Protein AF-A0A973RZH8-F1 (afdb_monomer_lite)

Structure (mmCIF, N/CA/C/O backbone):
data_AF-A0A973RZH8-F1
#
_entry.id   AF-A0A973RZH8-F1
#
loop_
_atom_site.group_PDB
_atom_site.id
_atom_site.type_symbol
_atom_site.label_atom_id
_atom_site.label_alt_id
_atom_site.label_comp_id
_atom_site.label_asym_id
_atom_site.label_entity_id
_atom_site.label_seq_id
_atom_site.pdbx_PDB_ins_code
_atom_site.Cartn_x
_atom_site.Cartn_y
_atom_site.Cartn_z
_atom_site.occupancy
_atom_site.B_iso_or_equiv
_atom_site.auth_seq_id
_atom_site.auth_comp_id
_atom_site.auth_asym_id
_atom_site.auth_atom_id
_atom_site.pdbx_PDB_model_num
ATOM 1 N N . GLN A 1 1 ? -4.050 1.132 24.962 1.00 55.91 1 GLN A N 1
ATOM 2 C CA . GLN A 1 1 ? -4.457 1.127 23.542 1.00 55.91 1 GLN A CA 1
ATOM 3 C C . GLN A 1 1 ? -3.699 2.251 22.856 1.00 55.91 1 GLN A C 1
ATOM 5 O O . GLN A 1 1 ? -3.764 3.369 23.351 1.00 55.91 1 GLN A O 1
ATOM 10 N N . VAL A 1 2 ? -2.913 1.963 21.813 1.00 62.59 2 VAL A N 1
ATOM 11 C CA . VAL A 1 2 ? -2.234 3.021 21.047 1.00 62.59 2 VAL A CA 1
ATOM 12 C C . VAL A 1 2 ? -3.322 3.757 20.271 1.00 62.59 2 VAL A C 1
ATOM 14 O O . VAL A 1 2 ? -3.917 3.197 19.354 1.00 62.59 2 VAL A O 1
ATOM 17 N N . ALA A 1 3 ? -3.664 4.969 20.701 1.00 80.06 3 ALA A N 1
ATOM 18 C CA . ALA A 1 3 ? -4.605 5.806 19.973 1.00 80.06 3 ALA A CA 1
ATOM 19 C C . ALA A 1 3 ? -3.863 6.406 18.772 1.00 80.06 3 ALA A C 1
ATOM 21 O O . ALA A 1 3 ? -3.046 7.308 18.934 1.00 80.06 3 ALA A O 1
ATOM 22 N N . VAL A 1 4 ? -4.101 5.854 17.581 1.00 88.38 4 VAL A N 1
ATOM 23 C CA . VAL A 1 4 ? -3.552 6.367 16.321 1.00 88.38 4 VAL A CA 1
ATOM 24 C C . VAL A 1 4 ? -4.614 7.224 15.643 1.00 88.38 4 VAL A C 1
ATOM 26 O O . VAL A 1 4 ? -5.750 6.781 15.483 1.00 88.38 4 VAL A O 1
ATOM 29 N N . ASP A 1 5 ? -4.241 8.436 15.234 1.00 95.31 5 ASP A N 1
ATOM 30 C CA . ASP A 1 5 ? -5.085 9.290 14.397 1.00 95.31 5 ASP A CA 1
ATOM 31 C C . ASP A 1 5 ? -5.345 8.595 13.040 1.00 95.31 5 ASP A C 1
ATOM 33 O O . ASP A 1 5 ? -4.385 8.305 12.314 1.00 95.31 5 ASP A O 1
ATOM 37 N N . PRO A 1 6 ? -6.612 8.329 12.663 1.00 95.19 6 PRO A N 1
ATOM 38 C CA . PRO A 1 6 ? -6.953 7.701 11.388 1.00 95.19 6 PRO A CA 1
ATOM 39 C C . PRO A 1 6 ? -6.391 8.430 10.162 1.00 95.19 6 PRO A C 1
ATOM 41 O O . PRO A 1 6 ? -6.041 7.779 9.176 1.00 95.19 6 PRO A O 1
ATOM 44 N N . VAL A 1 7 ? -6.269 9.760 10.213 1.00 97.75 7 VAL A N 1
ATOM 45 C CA . VAL A 1 7 ? -5.705 10.553 9.113 1.00 97.75 7 VAL A CA 1
ATOM 46 C C . VAL A 1 7 ? -4.212 10.262 8.972 1.00 97.75 7 VAL A C 1
ATOM 48 O O . VAL A 1 7 ? -3.744 9.969 7.872 1.00 97.75 7 VAL A O 1
ATOM 51 N N . GLN A 1 8 ? -3.470 10.254 10.081 1.00 96.88 8 GLN A N 1
ATOM 52 C CA . GLN A 1 8 ? -2.043 9.907 10.083 1.00 96.88 8 GLN A CA 1
ATOM 53 C C . GLN A 1 8 ? -1.807 8.458 9.646 1.00 96.88 8 GLN A C 1
ATOM 55 O O . GLN A 1 8 ? -0.869 8.181 8.892 1.00 96.88 8 GLN A O 1
ATOM 60 N N . LEU A 1 9 ? -2.679 7.532 10.059 1.00 96.12 9 LEU A N 1
ATOM 61 C CA . LEU A 1 9 ? -2.629 6.139 9.617 1.00 96.12 9 LEU A CA 1
ATOM 62 C C . LEU A 1 9 ? -2.812 6.032 8.099 1.00 96.12 9 LEU A C 1
ATOM 64 O O . LEU A 1 9 ? -2.019 5.369 7.430 1.00 96.12 9 LEU A O 1
ATOM 68 N N . TYR A 1 10 ? -3.818 6.711 7.545 1.00 97.06 10 TYR A N 1
ATOM 69 C CA . TYR A 1 10 ? -4.065 6.717 6.106 1.00 97.06 10 TYR A CA 1
ATOM 70 C C . TYR A 1 10 ? -2.884 7.304 5.325 1.00 97.06 10 TYR A C 1
ATOM 72 O O . TYR A 1 10 ? -2.417 6.685 4.367 1.00 97.06 10 TYR A O 1
ATOM 80 N N . ILE A 1 11 ? -2.360 8.457 5.758 1.00 98.12 11 ILE A N 1
ATOM 81 C CA . ILE A 1 11 ? -1.193 9.099 5.132 1.00 98.12 11 ILE A CA 1
ATOM 82 C C . ILE A 1 11 ? 0.010 8.153 5.151 1.00 98.12 11 ILE A C 1
ATOM 84 O O . ILE A 1 11 ? 0.711 8.029 4.148 1.00 98.12 11 ILE A O 1
ATOM 88 N N . SER A 1 12 ? 0.218 7.433 6.253 1.00 97.56 12 SER A N 1
ATOM 89 C CA . SER A 1 12 ? 1.306 6.459 6.376 1.00 97.56 12 SER A CA 1
ATOM 90 C C . SER A 1 12 ? 1.144 5.291 5.398 1.00 97.56 12 SER A C 1
ATOM 92 O O . SER A 1 12 ? 2.097 4.935 4.706 1.00 97.56 12 SER A O 1
ATOM 94 N N . ILE A 1 13 ? -0.063 4.724 5.276 1.00 97.81 13 ILE A N 1
ATOM 95 C CA . ILE A 1 13 ? -0.362 3.655 4.306 1.00 97.81 13 ILE A CA 1
ATOM 96 C C . ILE A 1 13 ? -0.125 4.148 2.873 1.00 97.81 13 ILE A C 1
ATOM 98 O O . ILE A 1 13 ? 0.563 3.486 2.094 1.00 97.81 13 ILE A O 1
ATOM 102 N N . ALA A 1 14 ? -0.649 5.328 2.531 1.00 98.31 14 ALA A N 1
ATOM 103 C CA . ALA A 1 14 ? -0.454 5.936 1.220 1.00 98.31 14 ALA A CA 1
ATOM 104 C C . ALA A 1 14 ? 1.034 6.186 0.933 1.00 98.31 14 ALA A C 1
ATOM 106 O O . ALA A 1 14 ? 1.503 5.872 -0.160 1.00 98.31 14 ALA A O 1
ATOM 107 N N . GLY A 1 15 ? 1.791 6.671 1.921 1.00 98.56 15 GLY A N 1
ATOM 108 C CA . GLY A 1 15 ? 3.233 6.886 1.824 1.00 98.56 15 GLY A CA 1
ATOM 109 C C . GLY A 1 15 ? 4.010 5.598 1.548 1.00 98.56 15 GLY A C 1
ATOM 110 O O . GLY A 1 15 ? 4.849 5.574 0.649 1.00 98.56 15 GLY A O 1
ATOM 111 N N . LEU A 1 16 ? 3.692 4.504 2.249 1.00 97.94 16 LEU A N 1
ATOM 112 C CA . LEU A 1 16 ? 4.320 3.194 2.030 1.00 97.94 16 LEU A CA 1
ATOM 113 C C . LEU A 1 16 ? 4.101 2.669 0.603 1.00 97.94 16 LEU A C 1
ATOM 115 O O . LEU A 1 16 ? 5.038 2.137 -0.005 1.00 97.94 16 LEU A O 1
ATOM 119 N N . CYS A 1 17 ? 2.884 2.825 0.078 1.00 97.12 17 CYS A N 1
ATOM 120 C CA .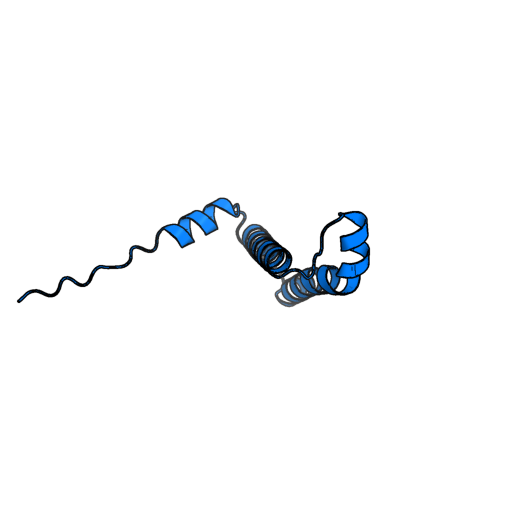 CYS A 1 17 ? 2.519 2.412 -1.275 1.00 97.12 17 CYS A CA 1
ATOM 121 C C . CYS A 1 17 ? 3.162 3.313 -2.337 1.00 97.12 17 CYS A C 1
ATOM 123 O O . CYS A 1 17 ? 3.810 2.817 -3.261 1.00 97.12 17 CYS A O 1
ATOM 125 N N . PHE A 1 18 ? 3.011 4.633 -2.195 1.00 98.19 18 PHE A N 1
ATOM 126 C CA . PHE A 1 18 ? 3.523 5.614 -3.149 1.00 98.19 18 PHE A CA 1
ATOM 127 C C . PHE A 1 18 ? 5.042 5.542 -3.254 1.00 98.19 18 PHE A C 1
ATOM 129 O O . PHE A 1 18 ? 5.572 5.489 -4.359 1.00 98.19 18 PHE A O 1
ATOM 136 N N . PHE A 1 19 ? 5.752 5.464 -2.126 1.00 98.00 19 PHE A N 1
ATOM 137 C CA . PHE A 1 19 ? 7.208 5.357 -2.134 1.00 98.00 19 PHE A CA 1
ATOM 138 C C . PHE A 1 19 ? 7.684 4.142 -2.938 1.00 98.00 19 PHE A C 1
ATOM 140 O O . PHE A 1 19 ? 8.577 4.282 -3.771 1.00 98.00 19 PHE A O 1
ATOM 147 N N . TYR A 1 20 ? 7.065 2.973 -2.737 1.00 97.69 20 TYR A N 1
ATOM 148 C CA . TYR A 1 20 ? 7.450 1.747 -3.437 1.00 97.69 20 TYR A CA 1
ATOM 149 C C . TYR A 1 20 ? 7.204 1.837 -4.947 1.00 97.69 20 TYR A C 1
ATOM 151 O O . TYR A 1 20 ? 8.081 1.491 -5.734 1.00 97.69 20 TYR A O 1
ATOM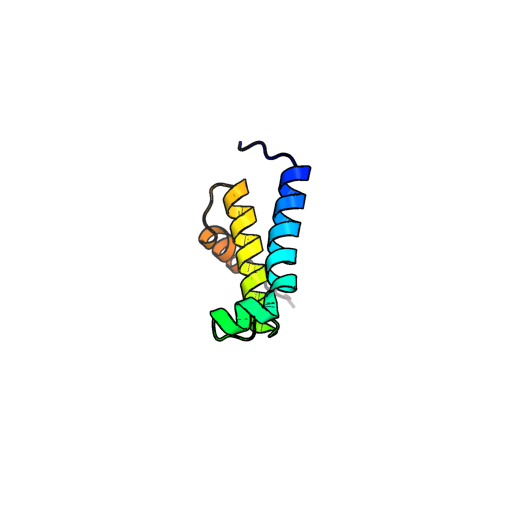 159 N N . LEU A 1 21 ? 6.028 2.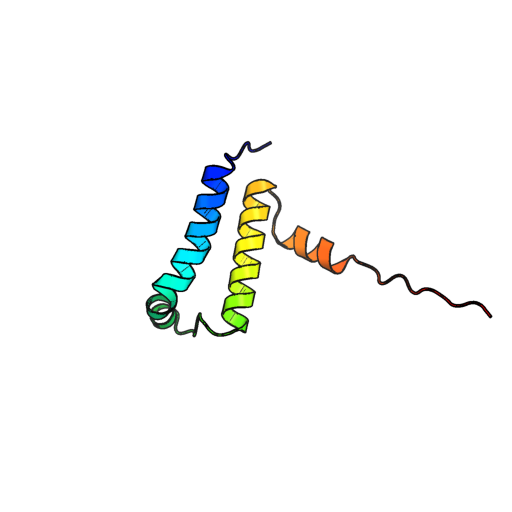320 -5.356 1.00 97.44 21 LEU A N 1
ATOM 160 C CA . LEU A 1 21 ? 5.654 2.383 -6.770 1.00 97.44 21 LEU A CA 1
ATOM 161 C C . LEU A 1 21 ? 6.409 3.488 -7.514 1.00 97.44 21 LEU A C 1
ATOM 163 O O . LEU A 1 21 ? 7.023 3.217 -8.548 1.00 97.44 21 LEU A O 1
ATOM 167 N N . SER A 1 22 ? 6.426 4.705 -6.968 1.00 98.31 22 SER A N 1
ATOM 168 C CA . SER A 1 22 ? 7.045 5.877 -7.601 1.00 98.31 22 SER A CA 1
ATOM 169 C C . SER A 1 22 ? 8.564 5.766 -7.700 1.00 98.31 22 SER A C 1
ATOM 171 O O . SER A 1 22 ? 9.157 6.356 -8.596 1.00 98.31 22 SER A O 1
ATOM 173 N N . ASN A 1 23 ? 9.197 4.986 -6.817 1.00 98.31 23 ASN A N 1
ATOM 174 C CA . ASN A 1 23 ? 10.641 4.741 -6.848 1.00 98.31 23 ASN A CA 1
ATOM 175 C C . ASN A 1 23 ? 10.994 3.331 -7.334 1.00 98.31 23 ASN A C 1
ATOM 177 O O . ASN A 1 23 ? 12.143 2.917 -7.200 1.00 98.31 23 ASN A O 1
ATOM 181 N N . SER A 1 24 ? 10.037 2.584 -7.893 1.00 97.81 24 SER A N 1
ATOM 182 C CA . SER A 1 24 ? 10.240 1.185 -8.285 1.00 97.81 24 SER A CA 1
ATOM 183 C C . SER A 1 24 ? 11.423 1.008 -9.234 1.00 97.81 24 SER A C 1
ATOM 185 O O . SER A 1 24 ? 12.230 0.117 -8.998 1.00 97.81 24 SER A O 1
ATOM 187 N N . ALA A 1 25 ? 11.600 1.877 -10.235 1.00 97.56 25 ALA A N 1
ATOM 188 C CA . ALA A 1 25 ? 12.744 1.825 -11.149 1.00 97.56 25 ALA A CA 1
ATOM 189 C C . ALA A 1 25 ? 14.085 1.990 -10.409 1.00 97.56 25 ALA A C 1
ATOM 191 O O . ALA A 1 25 ? 14.964 1.136 -10.512 1.00 97.56 25 ALA A O 1
ATOM 192 N N . THR A 1 26 ? 14.219 3.045 -9.602 1.00 98.38 26 THR A N 1
ATOM 193 C CA . THR A 1 26 ? 15.433 3.331 -8.823 1.00 98.38 26 THR A CA 1
ATOM 194 C C . THR A 1 26 ? 15.750 2.210 -7.834 1.00 98.38 26 THR A C 1
ATOM 196 O O . THR A 1 26 ? 16.873 1.713 -7.787 1.00 98.38 26 THR A O 1
ATOM 199 N N . LEU A 1 27 ? 14.757 1.769 -7.059 1.00 98.25 27 LEU A N 1
ATOM 200 C CA . LEU A 1 27 ? 14.921 0.704 -6.071 1.00 98.25 27 LEU A CA 1
ATOM 201 C C . LEU A 1 27 ? 15.194 -0.652 -6.740 1.00 98.25 27 LEU A C 1
ATOM 203 O O . LEU A 1 27 ? 15.960 -1.442 -6.196 1.00 98.25 27 LEU A O 1
ATOM 207 N N . SER A 1 28 ? 14.629 -0.908 -7.926 1.00 97.88 28 SER A N 1
ATOM 208 C CA . SER A 1 28 ? 14.906 -2.135 -8.685 1.00 97.88 28 SER A CA 1
ATOM 209 C C . SER A 1 28 ? 16.371 -2.218 -9.102 1.00 97.88 28 SER A C 1
ATOM 211 O O . SER A 1 28 ? 16.970 -3.288 -9.020 1.00 97.88 28 SER A O 1
ATOM 213 N N . VAL A 1 29 ? 16.970 -1.083 -9.480 1.00 98.44 29 VAL A N 1
ATOM 214 C CA . VAL A 1 29 ? 18.409 -0.990 -9.765 1.00 98.44 29 VAL A CA 1
ATOM 215 C C . VAL A 1 29 ? 19.233 -1.185 -8.491 1.00 98.44 29 VAL A C 1
ATOM 217 O O . VAL A 1 29 ? 20.149 -2.001 -8.487 1.00 98.44 29 VAL A O 1
ATOM 220 N N . ILE A 1 30 ? 18.892 -0.489 -7.400 1.00 98.19 30 ILE A N 1
ATOM 221 C CA . ILE A 1 30 ? 19.633 -0.564 -6.125 1.00 98.19 30 ILE A CA 1
ATOM 222 C C . ILE A 1 30 ? 19.645 -1.989 -5.555 1.00 98.19 30 ILE A C 1
ATOM 224 O O . ILE A 1 30 ? 20.668 -2.436 -5.043 1.00 98.19 30 ILE A O 1
ATOM 228 N N . PHE A 1 31 ? 18.521 -2.703 -5.638 1.00 96.94 31 PHE A N 1
ATOM 229 C CA . PHE A 1 31 ? 18.366 -4.033 -5.042 1.00 96.94 31 PHE A CA 1
ATOM 230 C C . PHE A 1 31 ? 18.511 -5.191 -6.036 1.00 96.94 31 PHE A C 1
ATOM 232 O O . PHE A 1 31 ? 18.373 -6.345 -5.634 1.00 96.94 31 PHE A O 1
ATOM 239 N N . GLY A 1 32 ? 18.773 -4.911 -7.317 1.00 97.06 32 GLY A N 1
ATOM 240 C CA . GLY A 1 32 ? 18.941 -5.939 -8.348 1.00 97.06 32 GLY A CA 1
ATOM 241 C C . GLY A 1 32 ? 17.716 -6.843 -8.527 1.00 97.06 32 GLY A C 1
ATOM 242 O O . GLY A 1 32 ? 17.861 -8.036 -8.788 1.00 97.06 32 GLY A O 1
ATOM 243 N N . ARG A 1 33 ? 16.505 -6.303 -8.348 1.00 95.88 33 ARG A N 1
ATOM 244 C CA . ARG A 1 33 ? 15.242 -7.054 -8.403 1.00 95.88 33 ARG A CA 1
ATOM 245 C C . ARG A 1 33 ? 14.187 -6.246 -9.138 1.00 95.88 33 ARG A C 1
ATOM 247 O O . ARG A 1 33 ? 14.014 -5.080 -8.825 1.00 95.88 33 ARG A O 1
ATOM 254 N N . ASP A 1 34 ? 13.419 -6.875 -10.022 1.00 97.00 34 ASP A N 1
ATOM 255 C CA . ASP A 1 34 ? 12.210 -6.246 -10.560 1.00 97.00 34 ASP A CA 1
ATOM 256 C C . ASP A 1 34 ? 11.145 -6.128 -9.458 1.00 97.00 34 ASP A C 1
ATOM 258 O O . ASP A 1 34 ? 10.576 -7.123 -9.002 1.00 97.00 34 ASP A O 1
ATOM 262 N N . LEU A 1 35 ? 10.904 -4.901 -8.997 1.00 97.12 35 LEU A N 1
ATOM 263 C CA . LEU A 1 35 ? 9.916 -4.604 -7.960 1.00 97.12 35 LEU A CA 1
ATOM 264 C C . LEU A 1 35 ? 8.486 -4.472 -8.503 1.00 97.12 35 LEU A C 1
ATOM 266 O O . LEU A 1 35 ? 7.539 -4.395 -7.719 1.00 97.12 35 LEU A O 1
ATOM 270 N N . LEU A 1 36 ? 8.302 -4.453 -9.824 1.00 96.50 36 LEU A N 1
ATOM 271 C CA . LEU A 1 36 ? 6.984 -4.452 -10.458 1.00 96.50 36 LEU A CA 1
ATOM 272 C C . LEU A 1 36 ? 6.532 -5.848 -10.895 1.00 96.50 36 LEU A C 1
ATOM 274 O O . LEU A 1 36 ? 5.351 -6.010 -11.239 1.00 96.50 36 LEU A O 1
ATOM 278 N N . ASP A 1 37 ? 7.408 -6.850 -10.798 1.00 97.69 37 ASP A N 1
ATOM 279 C CA . ASP A 1 37 ? 7.041 -8.257 -10.910 1.00 97.69 37 ASP A CA 1
ATOM 280 C C . ASP A 1 37 ? 5.877 -8.604 -9.964 1.00 97.69 37 ASP A C 1
ATOM 282 O O . ASP A 1 37 ? 5.740 -8.075 -8.853 1.00 97.69 37 ASP A O 1
ATOM 286 N N . LYS A 1 38 ? 5.003 -9.514 -10.405 1.00 96.44 38 LYS A N 1
ATOM 287 C CA . LYS A 1 38 ? 3.806 -9.884 -9.645 1.00 96.44 38 LYS A CA 1
ATOM 288 C C . LYS A 1 38 ? 4.165 -10.421 -8.257 1.00 96.44 38 LYS A C 1
ATOM 290 O O . LYS A 1 38 ? 3.562 -9.991 -7.276 1.00 96.44 38 LYS A O 1
ATOM 295 N N . LYS A 1 39 ? 5.153 -11.315 -8.161 1.00 95.44 39 LYS A N 1
ATOM 296 C CA . LYS A 1 39 ? 5.562 -11.917 -6.887 1.00 95.44 39 LYS A CA 1
ATOM 297 C C . LYS A 1 39 ? 6.173 -10.867 -5.960 1.00 95.44 39 LYS A C 1
ATOM 299 O O . LYS A 1 39 ? 5.876 -10.865 -4.770 1.00 95.44 39 LYS A O 1
ATOM 304 N N . ALA A 1 40 ? 6.973 -9.944 -6.499 1.00 96.06 40 ALA A N 1
ATOM 305 C CA . ALA A 1 40 ? 7.551 -8.846 -5.720 1.00 96.06 40 ALA A CA 1
ATOM 306 C C . ALA A 1 40 ? 6.487 -7.923 -5.112 1.00 96.06 40 ALA A C 1
ATOM 308 O O . ALA A 1 40 ? 6.566 -7.587 -3.928 1.00 96.06 40 ALA A O 1
ATOM 309 N N . LYS A 1 41 ? 5.454 -7.574 -5.884 1.00 96.38 41 LYS A N 1
ATOM 310 C CA . LYS A 1 41 ? 4.327 -6.772 -5.388 1.00 96.38 41 LYS A CA 1
ATOM 311 C C . LYS A 1 41 ? 3.503 -7.510 -4.340 1.00 96.38 41 LYS A C 1
ATOM 313 O O . LYS A 1 41 ? 3.143 -6.902 -3.335 1.00 96.38 41 LYS A O 1
ATOM 318 N N . ASP A 1 42 ? 3.231 -8.797 -4.550 1.00 95.75 42 ASP A N 1
ATOM 319 C CA . ASP A 1 42 ? 2.477 -9.617 -3.596 1.00 95.75 42 ASP A CA 1
ATOM 320 C C . ASP A 1 42 ? 3.224 -9.714 -2.251 1.00 95.75 42 ASP A C 1
ATOM 322 O O . ASP A 1 42 ? 2.639 -9.479 -1.191 1.00 95.75 42 ASP A O 1
ATOM 326 N N . GLU A 1 43 ? 4.537 -9.968 -2.286 1.00 95.62 43 GLU A N 1
ATOM 327 C CA . GLU A 1 43 ? 5.402 -9.967 -1.098 1.00 95.62 43 GLU A CA 1
ATOM 328 C C . GLU A 1 43 ? 5.427 -8.598 -0.409 1.00 95.62 43 GLU A C 1
ATOM 330 O O . GLU A 1 43 ? 5.302 -8.506 0.816 1.00 95.62 43 GLU A O 1
ATOM 335 N N . ARG A 1 44 ? 5.548 -7.512 -1.183 1.00 96.12 44 ARG A N 1
ATOM 336 C CA . ARG A 1 44 ? 5.544 -6.152 -0.640 1.00 96.12 44 ARG A CA 1
ATOM 337 C C . ARG A 1 44 ? 4.215 -5.817 0.029 1.00 96.12 44 ARG A C 1
ATOM 339 O O . ARG A 1 44 ? 4.223 -5.232 1.111 1.00 96.12 44 ARG A O 1
ATOM 346 N N . LEU A 1 45 ? 3.090 -6.176 -0.585 1.00 95.50 45 LEU A N 1
ATOM 347 C CA . LEU A 1 45 ? 1.762 -5.954 -0.022 1.00 95.50 45 LEU A CA 1
ATOM 348 C C . LEU A 1 45 ? 1.590 -6.719 1.291 1.00 95.50 45 LEU A C 1
ATOM 350 O O . LEU A 1 45 ? 1.191 -6.120 2.289 1.00 95.50 45 LEU A O 1
ATOM 354 N N . ALA A 1 46 ? 1.947 -8.006 1.314 1.00 94.56 46 ALA A N 1
ATOM 355 C CA . ALA A 1 46 ? 1.903 -8.818 2.528 1.00 94.56 46 ALA A CA 1
ATOM 356 C C . ALA A 1 46 ? 2.747 -8.198 3.653 1.00 94.56 46 ALA A C 1
ATOM 358 O O . ALA A 1 46 ? 2.280 -8.071 4.787 1.00 94.56 46 ALA A O 1
ATOM 359 N N . HIS A 1 47 ? 3.952 -7.725 3.325 1.00 95.38 47 HIS A N 1
ATOM 360 C CA . HIS A 1 47 ? 4.816 -7.031 4.273 1.00 95.38 47 HIS A CA 1
ATOM 361 C C . HIS A 1 47 ? 4.188 -5.733 4.809 1.00 95.38 47 HIS A C 1
ATOM 363 O O . HIS A 1 47 ? 4.185 -5.524 6.020 1.00 95.38 47 HIS A O 1
ATOM 369 N N . MET A 1 48 ? 3.634 -4.869 3.947 1.00 96.06 48 MET A N 1
ATOM 370 C CA . MET A 1 48 ? 3.011 -3.607 4.378 1.00 96.06 48 MET A CA 1
ATOM 371 C C . MET A 1 48 ? 1.794 -3.845 5.279 1.00 96.06 48 MET A C 1
ATOM 373 O O . MET A 1 48 ? 1.653 -3.172 6.298 1.00 96.06 48 MET A O 1
ATOM 377 N N . VAL A 1 49 ? 0.948 -4.825 4.945 1.00 95.38 49 VAL A N 1
ATOM 378 C CA . VAL A 1 49 ? -0.204 -5.207 5.776 1.00 95.38 49 VAL A CA 1
ATOM 379 C C . VAL A 1 49 ? 0.261 -5.697 7.146 1.00 95.38 49 VAL A C 1
ATOM 381 O O . VAL A 1 49 ? -0.225 -5.212 8.167 1.00 95.38 49 VAL A O 1
ATOM 384 N N . GLY A 1 50 ? 1.235 -6.612 7.178 1.00 93.12 50 GLY A N 1
ATOM 385 C CA . GLY A 1 50 ? 1.791 -7.129 8.426 1.00 93.12 50 GLY A CA 1
ATOM 386 C C . GLY A 1 50 ? 2.408 -6.030 9.292 1.00 93.12 50 GLY A C 1
ATOM 387 O O . GLY A 1 50 ? 2.147 -5.980 10.491 1.00 93.12 50 GLY A O 1
ATOM 388 N N . LEU A 1 51 ? 3.167 -5.115 8.684 1.00 94.44 51 LEU A N 1
ATOM 389 C CA . LEU A 1 51 ? 3.782 -3.978 9.368 1.00 94.44 51 LEU A CA 1
ATOM 390 C C . LEU A 1 51 ? 2.735 -3.066 10.025 1.00 94.44 51 LEU A C 1
ATOM 392 O O . LEU A 1 51 ? 2.872 -2.725 11.198 1.00 94.44 51 LEU A O 1
ATOM 396 N N . VAL A 1 52 ? 1.682 -2.691 9.291 1.00 94.69 52 VAL A N 1
ATOM 397 C CA . VAL A 1 52 ? 0.624 -1.802 9.801 1.00 94.69 52 VAL A CA 1
ATOM 398 C C . VAL A 1 52 ? -0.163 -2.476 10.923 1.00 94.69 52 VAL A C 1
ATOM 400 O O . VAL A 1 52 ? -0.392 -1.866 11.966 1.00 94.69 52 VAL A O 1
ATOM 403 N N . LEU A 1 53 ? -0.541 -3.745 10.752 1.00 92.81 53 LEU A N 1
ATOM 404 C CA . LEU A 1 53 ? -1.253 -4.487 11.792 1.00 92.81 53 LEU A CA 1
ATOM 405 C C . LEU A 1 53 ? -0.397 -4.662 13.048 1.00 92.81 53 LEU A C 1
ATOM 407 O O . LEU A 1 53 ? -0.901 -4.471 14.155 1.00 92.81 53 LEU A O 1
ATOM 411 N N . ALA A 1 54 ? 0.893 -4.961 12.899 1.00 91.25 54 ALA A N 1
ATOM 412 C CA . ALA A 1 54 ? 1.813 -5.064 14.026 1.00 91.25 54 ALA A CA 1
ATOM 413 C C . ALA A 1 54 ? 1.951 -3.732 14.776 1.00 91.25 54 ALA A C 1
ATOM 415 O O . ALA A 1 54 ? 1.898 -3.714 16.004 1.00 91.25 54 ALA A O 1
ATOM 416 N N . ALA A 1 55 ? 2.047 -2.611 14.054 1.00 90.88 55 ALA A N 1
ATOM 417 C CA . ALA A 1 55 ? 2.106 -1.281 14.656 1.00 90.88 55 ALA A CA 1
ATOM 418 C C . ALA A 1 55 ? 0.835 -0.930 15.456 1.00 90.88 55 ALA A C 1
ATOM 420 O O . ALA A 1 55 ? 0.926 -0.285 16.498 1.00 90.88 55 ALA A O 1
ATOM 421 N N . LEU A 1 56 ? -0.343 -1.373 15.002 1.00 91.69 56 LEU A N 1
ATOM 422 C CA . LEU A 1 56 ? -1.622 -1.113 15.676 1.00 91.69 56 LEU A CA 1
ATOM 423 C C . LEU A 1 56 ? -1.889 -2.045 16.866 1.00 91.69 56 LEU A C 1
ATOM 425 O O . LEU A 1 56 ? -2.559 -1.653 17.820 1.00 91.69 56 LEU A O 1
ATOM 429 N N . THR A 1 57 ? -1.399 -3.283 16.803 1.00 89.56 57 THR A N 1
ATOM 430 C CA . THR A 1 57 ? -1.741 -4.341 17.771 1.00 89.56 57 THR A CA 1
ATOM 431 C C . THR A 1 57 ? -0.624 -4.658 18.760 1.00 89.56 57 THR A C 1
ATOM 433 O O . THR A 1 57 ? -0.881 -5.279 19.788 1.00 89.56 57 THR A O 1
ATOM 436 N N . GLY A 1 58 ? 0.617 -4.257 18.468 1.00 84.19 58 GLY A N 1
ATOM 437 C CA . GLY A 1 58 ? 1.802 -4.677 19.218 1.00 84.19 58 GLY A CA 1
ATOM 438 C C . GLY A 1 58 ? 2.154 -6.159 19.033 1.00 84.19 58 GLY A C 1
ATOM 439 O O . GLY A 1 58 ? 2.996 -6.680 19.761 1.00 84.19 58 GLY A O 1
ATOM 440 N N . GLN A 1 59 ? 1.514 -6.856 18.088 1.00 77.81 59 GLN A N 1
ATOM 441 C CA . GLN A 1 59 ? 1.711 -8.282 17.831 1.00 77.81 59 GLN A CA 1
ATOM 442 C C . GLN A 1 59 ? 2.539 -8.51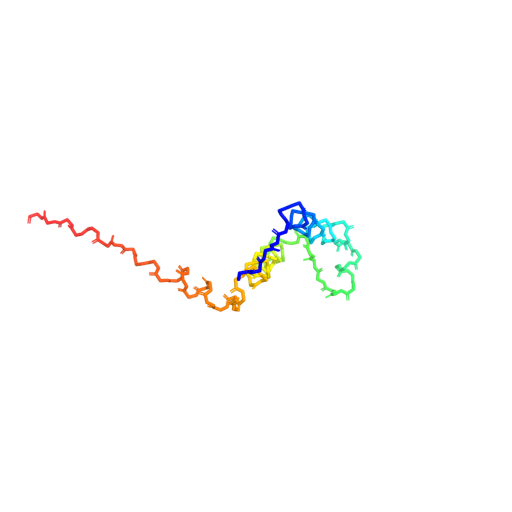5 16.563 1.00 77.81 59 GLN A C 1
ATOM 444 O O . GLN A 1 59 ? 2.389 -7.820 15.563 1.00 77.81 59 GLN A O 1
ATOM 449 N N . SER A 1 60 ? 3.416 -9.522 16.591 1.00 72.69 60 SER A N 1
ATOM 450 C CA . SER A 1 60 ? 4.229 -9.905 15.429 1.00 72.69 60 SER A CA 1
ATOM 451 C C . SER A 1 60 ? 3.379 -10.490 14.294 1.00 72.69 60 SER A C 1
ATOM 453 O O . SER A 1 60 ? 2.408 -11.204 14.539 1.00 72.69 60 SER A O 1
ATOM 455 N N . VAL A 1 61 ? 3.817 -10.276 13.047 1.00 64.00 61 VAL A N 1
ATOM 456 C CA . VAL A 1 61 ? 3.236 -10.840 11.811 1.00 64.00 61 VAL A CA 1
ATOM 457 C C . VAL A 1 61 ? 3.057 -12.364 11.882 1.00 64.00 61 VAL A C 1
ATOM 459 O O . VAL A 1 61 ? 2.099 -12.896 11.325 1.00 64.00 61 VAL A O 1
ATOM 462 N N . ALA A 1 62 ? 3.910 -13.063 12.638 1.00 64.44 62 ALA A N 1
ATOM 463 C CA . ALA A 1 62 ? 3.800 -14.506 12.849 1.00 64.44 62 ALA A CA 1
ATOM 464 C C . ALA A 1 62 ? 2.443 -14.935 13.451 1.00 64.44 62 ALA A C 1
ATOM 466 O O . ALA A 1 62 ? 1.930 -15.995 13.103 1.00 64.44 62 ALA A O 1
ATOM 467 N N . LEU A 1 63 ? 1.824 -14.105 14.301 1.00 59.03 63 LEU A N 1
ATOM 468 C CA . LEU A 1 63 ? 0.498 -14.384 14.871 1.00 59.03 63 LEU A CA 1
ATOM 469 C C . LEU A 1 63 ? -0.618 -14.322 13.817 1.00 59.03 63 LEU A C 1
ATOM 471 O O . LEU A 1 63 ? -1.574 -15.094 13.890 1.00 59.03 63 LEU A O 1
ATOM 475 N N . PHE A 1 64 ? -0.491 -13.451 12.814 1.00 58.09 64 PHE A N 1
ATOM 476 C CA . PHE A 1 64 ? -1.504 -13.294 11.768 1.00 58.09 64 PHE A CA 1
ATOM 477 C C . PHE A 1 64 ? -1.481 -14.440 10.749 1.00 58.09 64 PHE A C 1
ATOM 479 O O . PHE A 1 64 ? -2.541 -14.885 10.307 1.00 58.09 64 PHE A O 1
ATOM 486 N N . GLU A 1 65 ? -0.303 -14.975 10.426 1.00 62.66 65 GLU A N 1
ATOM 487 C CA . GLU A 1 65 ? -0.181 -16.157 9.560 1.00 62.66 65 GLU A CA 1
ATOM 488 C C . GLU A 1 65 ? -0.741 -17.426 10.233 1.00 62.66 65 GLU A C 1
ATOM 490 O O . GLU A 1 65 ? -1.434 -18.213 9.585 1.00 62.66 65 GLU A O 1
ATOM 495 N N . ILE A 1 66 ? -0.556 -17.582 11.553 1.00 56.47 66 ILE A N 1
ATOM 496 C CA . ILE A 1 66 ? -1.173 -18.671 12.336 1.00 56.47 66 ILE A CA 1
ATOM 497 C C . ILE A 1 66 ? -2.708 -18.575 12.298 1.00 56.47 66 ILE A C 1
ATOM 499 O O . ILE A 1 66 ? -3.381 -19.580 12.064 1.00 56.47 66 ILE A O 1
ATOM 503 N N . ALA A 1 67 ? -3.274 -17.374 12.458 1.00 55.97 67 ALA A N 1
ATOM 504 C CA . ALA A 1 67 ? -4.722 -17.163 12.393 1.00 55.97 67 ALA A CA 1
ATOM 505 C C . ALA A 1 67 ? -5.306 -17.465 10.999 1.00 55.97 67 ALA A C 1
ATOM 507 O O . ALA A 1 67 ? -6.407 -18.005 10.881 1.00 55.97 67 ALA A O 1
ATOM 508 N N . LYS A 1 68 ? -4.565 -17.155 9.928 1.00 54.25 68 LYS A N 1
ATOM 509 C CA . LYS A 1 68 ? -4.982 -17.423 8.543 1.00 54.25 68 LYS A CA 1
ATOM 510 C C . LYS A 1 68 ? -4.946 -18.919 8.204 1.00 54.25 68 LYS A C 1
ATOM 512 O O . LYS A 1 68 ? -5.830 -19.400 7.497 1.00 54.25 68 LYS A O 1
ATOM 517 N N . ALA A 1 69 ? -3.966 -19.655 8.736 1.00 57.84 69 ALA A N 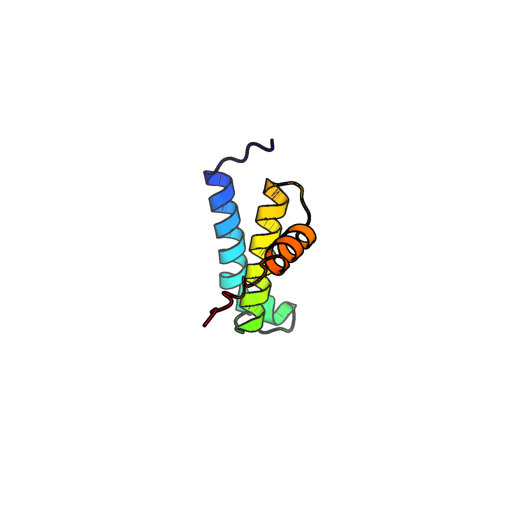1
ATOM 518 C CA . ALA A 1 69 ? -3.829 -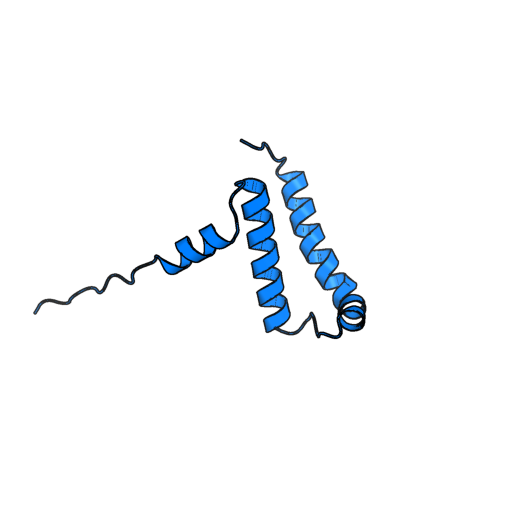21.104 8.563 1.00 57.84 69 ALA A CA 1
ATOM 519 C C . ALA A 1 69 ? -4.871 -21.919 9.355 1.00 57.84 69 ALA A C 1
ATOM 521 O O . ALA A 1 69 ? -5.190 -23.046 8.983 1.00 57.84 69 ALA A O 1
ATOM 522 N N . GLN A 1 70 ? -5.432 -21.353 10.426 1.00 51.25 70 GLN A N 1
ATOM 523 C CA . GLN A 1 70 ? -6.352 -22.049 11.327 1.00 51.25 70 GLN A CA 1
ATOM 524 C C . GLN A 1 70 ? -7.782 -22.231 10.810 1.00 51.25 70 GLN A C 1
ATOM 526 O O . GLN A 1 70 ? -8.575 -22.815 11.537 1.00 51.25 70 GLN A O 1
ATOM 531 N N . LYS A 1 71 ? -8.159 -21.789 9.600 1.00 46.69 71 LYS A N 1
ATOM 532 C CA . LYS A 1 71 ? -9.532 -21.984 9.099 1.00 46.69 71 LYS A CA 1
ATOM 533 C C . LYS A 1 71 ? -9.744 -23.453 8.685 1.00 46.69 71 LYS A C 1
ATOM 535 O O . LYS A 1 71 ? -9.317 -23.824 7.589 1.00 46.69 71 LYS A O 1
ATOM 540 N N . PRO A 1 72 ? -10.426 -24.305 9.478 1.00 45.41 72 PRO A N 1
ATOM 541 C CA . PRO A 1 72 ? -10.707 -25.665 9.059 1.00 45.41 72 PRO A CA 1
ATOM 542 C C . PRO A 1 72 ? -11.848 -25.573 8.048 1.00 45.41 72 PRO A C 1
ATOM 544 O O . PRO A 1 72 ? -12.903 -24.995 8.323 1.00 45.41 72 PRO A O 1
ATOM 547 N N . ARG A 1 73 ? -11.649 -26.120 6.850 1.00 52.53 73 ARG A N 1
ATOM 548 C CA . ARG A 1 73 ? -12.753 -26.342 5.917 1.00 52.53 73 ARG A CA 1
ATOM 549 C C . ARG A 1 73 ? -13.677 -27.366 6.573 1.00 52.53 73 ARG A C 1
ATOM 551 O O . ARG A 1 73 ? -13.359 -28.549 6.576 1.00 52.53 73 ARG A O 1
ATOM 558 N N . ALA A 1 74 ? -14.780 -26.907 7.163 1.00 51.06 74 ALA A N 1
ATOM 559 C CA . ALA A 1 74 ? -15.816 -27.788 7.682 1.00 51.06 74 ALA A CA 1
ATOM 560 C C . ALA A 1 74 ? -16.291 -28.690 6.534 1.00 51.06 74 ALA A C 1
ATOM 562 O O . ALA A 1 74 ? -16.895 -28.222 5.566 1.00 51.06 74 ALA A O 1
ATOM 563 N N . ALA A 1 75 ? -15.935 -29.972 6.600 1.00 52.06 75 ALA A N 1
ATOM 564 C CA . ALA A 1 75 ? -16.458 -30.979 5.701 1.00 52.06 75 ALA A CA 1
ATOM 565 C C . ALA A 1 75 ? -17.922 -31.207 6.087 1.00 52.06 75 ALA A C 1
ATOM 567 O O . ALA A 1 75 ? -18.216 -31.750 7.150 1.00 52.06 75 ALA A O 1
ATOM 568 N N . VAL A 1 76 ? -18.839 -30.742 5.241 1.00 48.44 76 VAL A N 1
ATOM 569 C CA . VAL A 1 76 ? -20.253 -31.102 5.339 1.00 48.44 76 VAL A CA 1
ATOM 570 C C . VAL A 1 76 ? -20.352 -32.569 4.934 1.00 48.44 76 VAL A C 1
ATOM 572 O O . VAL A 1 76 ? -20.283 -32.895 3.750 1.00 48.44 76 VAL A O 1
ATOM 575 N N . ALA A 1 77 ? -20.435 -33.458 5.922 1.00 48.28 77 ALA A N 1
ATOM 576 C CA . ALA A 1 77 ? -20.757 -34.857 5.696 1.00 48.28 77 ALA A CA 1
ATOM 577 C C . ALA A 1 77 ? -22.219 -34.946 5.233 1.00 48.28 77 ALA A C 1
ATOM 579 O O . ALA A 1 77 ? -23.134 -34.588 5.972 1.00 48.28 77 ALA A O 1
ATOM 580 N N . GLN A 1 78 ? -22.428 -35.380 3.991 1.00 44.88 78 GLN A N 1
ATOM 581 C CA . GLN A 1 78 ? -23.739 -35.789 3.498 1.00 44.88 78 GLN A CA 1
ATOM 582 C C . GLN A 1 78 ? -24.032 -37.188 4.048 1.00 44.88 78 GLN A C 1
ATOM 584 O O . GLN A 1 78 ? -23.352 -38.146 3.689 1.00 44.88 78 GLN A O 1
ATOM 589 N N . THR A 1 79 ? -25.015 -37.300 4.936 1.00 46.22 79 THR A N 1
ATOM 590 C CA . THR A 1 79 ? -25.611 -38.582 5.333 1.00 46.22 79 THR A CA 1
ATOM 591 C C . THR A 1 79 ? -26.737 -38.936 4.366 1.00 46.22 79 THR A C 1
ATOM 593 O O . THR A 1 79 ? -27.651 -38.131 4.174 1.00 46.22 79 THR A O 1
ATOM 596 N N . VAL A 1 80 ? -26.633 -40.125 3.765 1.00 59.16 80 VAL A N 1
ATOM 597 C CA . VAL A 1 80 ? -27.712 -40.857 3.079 1.00 59.16 80 VAL A CA 1
ATOM 598 C C . VAL A 1 80 ? -28.272 -41.881 4.052 1.00 59.16 80 VAL A C 1
ATOM 600 O O . VAL A 1 80 ? -27.443 -42.482 4.775 1.00 59.16 80 VAL A O 1
#

Radius of gyration: 18.04 Å; chains: 1; bounding box: 47×51×35 Å

Secondary structure (DSSP, 8-state):
-----HHHHHHHHHHHHHHHHHTHHHHHHHHTS-SSSHHHHHHHHHHHHHHHHHHHHS--HHHHHHHHHT----------

pLDDT: mean 83.8, std 18.87, range [44.88, 98.56]

Foldseek 3Di:
DPDDDPVVLVVVLVCLVCVCPVCQVVVCVVVVHNCPPPVNVVVSVLVSVQVSVCVVPVDHSVVVVVVVVPDDPPPPDDDD

Sequence (80 aa):
QVAVDPVQLYISIAGLCFFYLSNSATLSVIFGRDLLDKKAKDERLAHMVGLVLAALTGQSVALFEIAKAQKPRAAVAQTV